Protein AF-A0AAD8GSZ6-F1 (afdb_monomer_lite)

pLDDT: mean 96.67, std 3.35, range [78.31, 98.75]

Foldseek 3Di:
DLVVLLVVLVVCVVVVCAPPRDDQEEEDDALCQVVCVVVDPVSVVVLVVSLVSVVVSPSVHEYEYENHQDHDPPYWYAYEDCDCPVDDHNDPPGDYHYDYNDPDD

Structure (mmCIF, N/CA/C/O backbone):
data_AF-A0AAD8GSZ6-F1
#
_entry.id   AF-A0AAD8GSZ6-F1
#
loop_
_atom_site.group_PDB
_atom_site.id
_atom_site.type_symbol
_atom_site.label_atom_id
_atom_site.label_alt_id
_atom_site.label_comp_id
_atom_site.label_asym_id
_atom_site.label_entity_id
_atom_site.label_seq_id
_atom_site.pdbx_PDB_ins_code
_atom_site.Cartn_x
_atom_site.Cartn_y
_atom_site.Cartn_z
_atom_site.occupancy
_atom_site.B_iso_or_equiv
_atom_site.auth_seq_id
_atom_site.auth_comp_id
_atom_site.auth_asym_id
_atom_site.auth_atom_id
_atom_site.pdbx_PDB_model_num
ATOM 1 N N . MET A 1 1 ? 3.204 15.604 1.370 1.00 96.12 1 MET A N 1
ATOM 2 C CA . MET A 1 1 ? 2.550 14.307 1.632 1.00 96.12 1 MET A CA 1
ATOM 3 C C . MET A 1 1 ? 1.988 14.227 3.055 1.00 96.12 1 MET A C 1
ATOM 5 O O . MET A 1 1 ? 0.792 14.431 3.195 1.00 96.12 1 MET A O 1
ATOM 9 N N . GLN A 1 2 ? 2.816 14.064 4.101 1.00 98.19 2 GLN A N 1
ATOM 10 C CA . GLN A 1 2 ? 2.372 13.811 5.490 1.00 98.19 2 GLN A CA 1
ATOM 11 C C . GLN A 1 2 ? 1.226 14.710 5.984 1.00 98.19 2 GLN A C 1
ATOM 13 O O . GLN A 1 2 ? 0.174 14.193 6.338 1.00 98.19 2 GLN A O 1
ATOM 18 N N . ARG A 1 3 ? 1.378 16.044 5.934 1.00 98.50 3 ARG A N 1
ATOM 19 C CA . ARG A 1 3 ? 0.341 16.989 6.409 1.00 98.50 3 ARG A CA 1
ATOM 20 C C . ARG A 1 3 ? -1.037 16.748 5.782 1.00 98.50 3 ARG A C 1
ATOM 22 O O . ARG A 1 3 ? -2.059 16.906 6.442 1.00 98.50 3 ARG A O 1
ATOM 29 N N . PHE A 1 4 ? -1.071 16.403 4.496 1.00 98.62 4 PHE A N 1
ATOM 30 C CA . PHE A 1 4 ? -2.324 16.144 3.792 1.00 98.62 4 PHE A CA 1
ATOM 31 C C . PHE A 1 4 ? -2.894 14.774 4.171 1.00 98.62 4 PHE A C 1
ATOM 33 O O . PHE A 1 4 ? -4.069 14.686 4.516 1.00 98.62 4 PHE A O 1
ATOM 40 N N . THR A 1 5 ? -2.059 13.732 4.192 1.00 98.62 5 THR A N 1
ATOM 41 C CA . THR A 1 5 ? -2.460 12.384 4.623 1.00 98.62 5 THR A CA 1
ATOM 42 C C . THR A 1 5 ? -3.026 12.401 6.045 1.00 98.62 5 THR A C 1
ATOM 44 O O . THR A 1 5 ? -4.109 11.871 6.283 1.00 98.62 5 THR A O 1
ATOM 47 N N . GLU A 1 6 ? -2.357 13.087 6.975 1.00 98.62 6 GLU A N 1
ATOM 48 C CA . GLU A 1 6 ? -2.827 13.300 8.348 1.00 98.62 6 GLU A CA 1
ATOM 49 C C . GLU A 1 6 ? -4.178 14.006 8.383 1.00 98.62 6 GLU A C 1
ATOM 51 O O . GLU A 1 6 ? -5.084 13.569 9.090 1.00 98.62 6 GLU A O 1
ATOM 56 N N . ARG A 1 7 ? -4.349 15.075 7.596 1.00 98.62 7 ARG A N 1
ATOM 57 C CA . ARG A 1 7 ? -5.622 15.797 7.513 1.00 98.62 7 ARG A CA 1
ATOM 58 C C . ARG A 1 7 ? -6.760 14.880 7.067 1.00 98.62 7 ARG A C 1
ATOM 60 O O . ARG A 1 7 ? -7.821 14.912 7.687 1.00 98.62 7 ARG A O 1
ATOM 67 N N . ILE A 1 8 ? -6.553 14.071 6.028 1.00 98.75 8 ILE A N 1
ATOM 68 C CA . ILE A 1 8 ? -7.573 13.137 5.533 1.00 98.75 8 ILE A CA 1
ATOM 69 C C . ILE A 1 8 ? -7.873 12.062 6.576 1.00 98.75 8 ILE A C 1
ATOM 71 O O . ILE A 1 8 ? -9.037 11.866 6.917 1.00 98.75 8 ILE A O 1
ATOM 75 N N . VAL A 1 9 ? -6.853 11.420 7.152 1.00 98.44 9 VAL A N 1
ATOM 76 C CA . VAL A 1 9 ? -7.059 10.396 8.187 1.00 98.44 9 VAL A CA 1
ATOM 77 C C . VAL A 1 9 ? -7.791 10.969 9.399 1.00 98.44 9 VAL A C 1
ATOM 79 O O . VAL A 1 9 ? -8.729 10.344 9.892 1.00 98.44 9 VAL A O 1
ATOM 82 N N 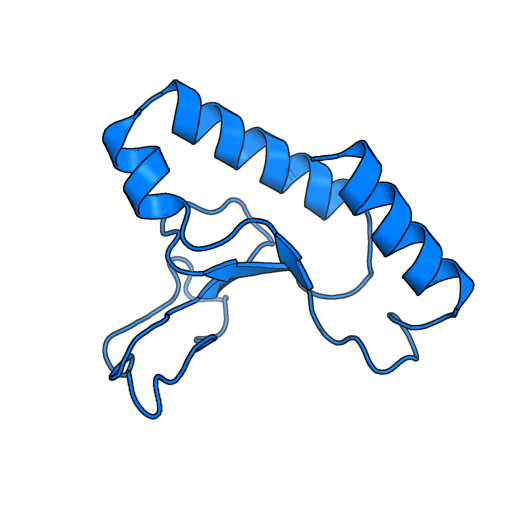. ASN A 1 10 ? -7.425 12.166 9.855 1.00 98.38 10 ASN A N 1
ATO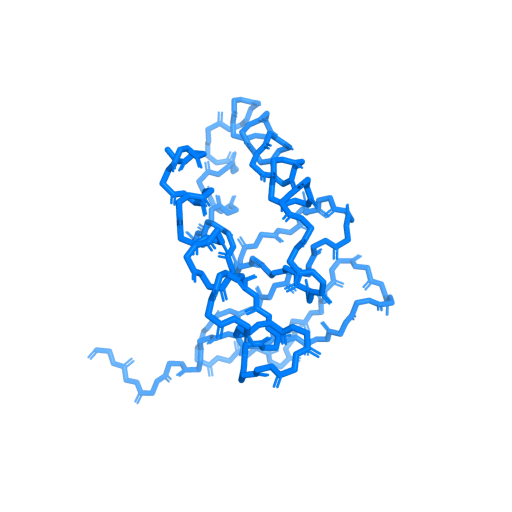M 83 C CA . ASN A 1 10 ? -8.100 12.826 10.969 1.00 98.38 10 ASN A CA 1
ATOM 84 C C . ASN A 1 10 ? -9.558 13.140 10.627 1.00 98.38 10 ASN A C 1
ATOM 86 O O . ASN A 1 10 ? -10.440 12.877 11.437 1.00 98.38 10 ASN A O 1
ATOM 90 N N . MET A 1 11 ? -9.836 13.620 9.415 1.00 98.56 11 MET A N 1
ATOM 91 C CA . MET A 1 11 ? -11.202 13.860 8.952 1.00 98.56 11 MET A CA 1
ATOM 92 C C . MET A 1 11 ? -12.039 12.572 8.927 1.00 98.56 11 MET A C 1
ATOM 94 O O . MET A 1 11 ? -13.173 12.575 9.403 1.00 98.56 11 MET A O 1
ATOM 98 N N . MET A 1 12 ? -11.481 11.460 8.438 1.00 98.44 12 MET A N 1
ATOM 99 C CA . MET A 1 12 ? -12.160 10.158 8.434 1.00 98.44 12 MET A CA 1
ATOM 100 C C . MET A 1 12 ? -12.411 9.640 9.859 1.00 98.44 12 MET A C 1
ATOM 102 O O . MET A 1 12 ? -13.492 9.131 10.154 1.00 98.44 12 MET A O 1
ATOM 106 N N . LYS A 1 13 ? -11.444 9.810 10.771 1.00 97.56 13 LYS A N 1
ATOM 107 C CA . LYS A 1 13 ? -11.587 9.446 12.189 1.00 97.56 13 LYS A CA 1
ATOM 108 C C . LYS A 1 13 ? -12.659 10.267 12.897 1.00 97.56 13 LYS A C 1
ATOM 110 O O . LYS A 1 13 ? -13.493 9.682 13.579 1.00 97.56 13 LYS A O 1
ATOM 115 N N . SER A 1 14 ? -12.679 11.586 12.703 1.00 97.94 14 SER A N 1
ATOM 116 C CA . SER A 1 14 ? -13.682 12.476 13.307 1.00 97.94 14 SER A CA 1
ATOM 117 C C . SER A 1 14 ? -15.110 12.149 12.867 1.00 97.94 14 SER A C 1
ATOM 119 O O . SER A 1 14 ? -16.050 12.422 13.602 1.00 97.94 14 SER A O 1
ATOM 121 N N . ASN A 1 15 ? -15.272 11.521 11.698 1.00 97.38 15 ASN A N 1
ATOM 122 C CA . ASN A 1 15 ? -16.558 11.045 11.184 1.00 97.38 15 ASN A CA 1
ATOM 123 C C . ASN A 1 15 ? -16.784 9.538 11.421 1.00 97.38 15 ASN A C 1
ATOM 125 O O . ASN A 1 15 ? -17.689 8.951 10.838 1.00 97.38 15 ASN A O 1
ATOM 129 N N . SER A 1 16 ? -15.977 8.894 12.275 1.00 97.00 16 SER A N 1
ATOM 130 C CA . SER A 1 16 ? -16.091 7.470 12.636 1.00 97.00 16 SER A CA 1
ATOM 131 C C . SER A 1 16 ? -16.058 6.495 11.447 1.00 97.00 16 SER A C 1
ATOM 133 O O . SER A 1 16 ? -16.674 5.433 11.492 1.00 97.00 16 SER A O 1
ATOM 135 N N . LEU A 1 17 ? -15.314 6.819 10.383 1.00 98.31 17 LEU A N 1
ATOM 136 C CA . LEU A 1 17 ? -15.366 6.067 9.123 1.00 98.31 17 LEU A CA 1
ATOM 137 C C . LEU A 1 17 ? -14.470 4.811 9.065 1.00 98.31 17 LEU A C 1
ATOM 139 O O . LEU A 1 17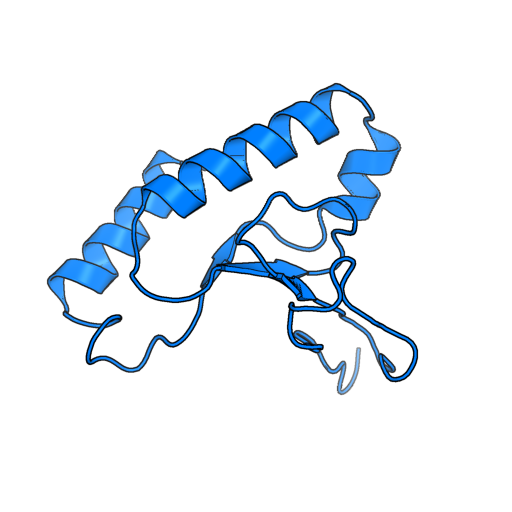 ? -14.628 4.027 8.136 1.00 98.31 17 LEU A O 1
ATOM 143 N N . PHE A 1 18 ? -13.580 4.585 10.043 1.00 96.19 18 PHE A N 1
ATOM 144 C CA . PHE A 1 18 ? -12.704 3.396 10.110 1.00 96.19 18 PHE A CA 1
ATOM 145 C C . PHE A 1 18 ? -13.286 2.259 10.976 1.00 96.19 18 PHE A C 1
ATOM 147 O O . PHE A 1 18 ? -13.970 1.384 10.471 1.00 96.19 18 PHE A O 1
ATOM 154 N N . GLN A 1 19 ? -13.057 2.271 12.298 1.00 78.31 19 GLN A N 1
ATOM 155 C CA . GLN A 1 19 ? -13.288 1.126 13.209 1.00 78.31 19 GLN A CA 1
ATOM 156 C C . GLN A 1 19 ? -14.740 0.623 13.318 1.00 78.31 19 GLN A C 1
ATOM 158 O O . GLN A 1 19 ? -14.978 -0.455 13.858 1.00 78.31 19 GLN A O 1
ATOM 163 N N . ARG A 1 20 ? -15.714 1.403 12.845 1.00 87.88 20 ARG A N 1
ATOM 164 C CA . ARG A 1 20 ? -17.137 1.031 12.740 1.00 87.88 20 ARG A CA 1
ATOM 165 C C . ARG A 1 20 ? -17.789 1.593 11.477 1.00 87.88 20 ARG A C 1
ATOM 167 O O . ARG A 1 20 ? -19.010 1.585 11.355 1.00 87.88 20 ARG A O 1
ATOM 174 N N . GLY A 1 21 ? -16.967 2.135 10.588 1.00 95.88 21 GLY A N 1
ATOM 175 C CA . GLY A 1 21 ? -17.415 2.760 9.362 1.00 95.88 21 GLY A CA 1
ATOM 176 C C . GLY A 1 21 ? -17.092 1.892 8.152 1.00 95.88 21 GLY A C 1
ATOM 177 O O . GLY A 1 21 ? -16.672 0.745 8.295 1.00 95.88 21 GLY A O 1
ATOM 178 N N . PRO A 1 22 ? -17.304 2.429 6.946 1.00 98.19 22 PRO A N 1
ATOM 179 C CA . PRO A 1 22 ? -17.159 1.661 5.717 1.00 98.19 22 PRO A CA 1
ATOM 180 C C . PRO A 1 22 ? -15.701 1.468 5.268 1.00 98.19 22 PRO A C 1
ATOM 182 O O . PRO A 1 22 ? -15.451 0.670 4.368 1.00 98.19 22 PRO A O 1
ATOM 185 N N . ILE A 1 23 ? -14.730 2.199 5.828 1.00 98.44 23 ILE A N 1
ATOM 186 C CA . ILE A 1 23 ? -13.341 2.148 5.357 1.00 98.44 23 ILE A CA 1
ATOM 187 C C . ILE A 1 23 ? -12.637 0.940 5.969 1.00 98.44 23 ILE A C 1
ATOM 189 O O . ILE A 1 23 ? -12.289 0.950 7.147 1.00 98.44 23 ILE A O 1
ATOM 193 N N . ILE A 1 24 ? -12.376 -0.073 5.142 1.00 97.94 24 ILE A N 1
ATOM 194 C CA . ILE A 1 24 ? -11.748 -1.338 5.556 1.00 97.94 24 ILE A CA 1
ATOM 195 C C . ILE A 1 24 ? -10.238 -1.408 5.299 1.00 97.94 24 ILE A C 1
ATOM 197 O O . ILE A 1 24 ? -9.582 -2.319 5.791 1.00 97.94 24 ILE A O 1
ATOM 201 N N . MET A 1 25 ? -9.684 -0.481 4.516 1.00 97.94 25 MET A N 1
ATOM 202 C CA . MET A 1 25 ? -8.252 -0.367 4.222 1.00 97.94 25 MET A CA 1
ATOM 203 C C . MET A 1 25 ? -7.940 1.009 3.629 1.00 97.94 25 MET A C 1
ATOM 205 O O . MET A 1 25 ? -8.845 1.773 3.288 1.00 97.94 25 MET A O 1
ATOM 209 N N . SER A 1 26 ? -6.664 1.357 3.512 1.00 97.94 26 SER A N 1
ATOM 210 C CA . SER A 1 26 ? -6.227 2.598 2.862 1.00 97.94 26 SER A CA 1
ATOM 211 C C . SER A 1 26 ? -4.924 2.380 2.107 1.00 97.94 26 SER A C 1
ATOM 213 O O . SER A 1 26 ? -4.085 1.601 2.550 1.00 97.94 26 SER A O 1
ATOM 215 N N . GLN A 1 27 ? -4.746 3.069 0.981 1.00 98.50 27 GLN A N 1
ATOM 216 C CA . GLN A 1 27 ? -3.502 3.020 0.217 1.00 98.50 27 GLN A CA 1
ATOM 217 C C . GLN A 1 27 ? -2.637 4.244 0.513 1.00 98.50 27 GLN A C 1
ATOM 219 O O . GLN A 1 27 ? -3.150 5.362 0.605 1.00 98.50 27 GLN A O 1
ATOM 224 N N . ILE A 1 28 ? -1.331 4.029 0.659 1.00 98.19 28 ILE A N 1
ATOM 225 C CA . ILE A 1 28 ? -0.324 5.091 0.638 1.00 98.19 28 ILE A CA 1
ATOM 226 C C . ILE A 1 28 ? 0.541 4.922 -0.608 1.00 98.19 28 ILE A C 1
ATOM 228 O O . ILE A 1 28 ? 0.887 3.796 -0.950 1.00 98.19 28 ILE A O 1
ATOM 232 N N . GLU A 1 29 ? 0.898 6.036 -1.255 1.00 97.69 29 GLU A N 1
ATOM 233 C CA . GLU A 1 29 ? 1.568 6.036 -2.565 1.00 97.69 29 GLU A CA 1
ATOM 234 C C . GLU A 1 29 ? 0.779 5.301 -3.667 1.00 97.69 29 GLU A C 1
ATOM 236 O O . GLU A 1 29 ? -0.308 4.756 -3.442 1.00 97.69 29 GLU A O 1
ATOM 241 N N . ASN A 1 30 ? 1.290 5.355 -4.896 1.00 98.38 30 ASN A N 1
ATOM 242 C CA . ASN A 1 30 ? 0.708 4.634 -6.022 1.00 98.38 30 ASN A CA 1
ATOM 243 C C . ASN A 1 30 ? 1.780 4.201 -7.024 1.00 98.38 30 ASN A C 1
ATOM 245 O O . ASN A 1 30 ? 2.422 5.048 -7.637 1.00 98.38 30 ASN A O 1
ATOM 249 N N . GLU A 1 31 ? 1.941 2.889 -7.203 1.00 97.88 31 GLU A N 1
ATOM 250 C CA . GLU A 1 31 ? 2.897 2.281 -8.137 1.00 97.88 31 GLU A CA 1
ATOM 251 C C . GLU A 1 31 ? 4.325 2.833 -8.017 1.00 97.88 31 GLU A C 1
ATOM 253 O O . GLU A 1 31 ? 5.005 3.084 -9.011 1.00 97.88 31 GLU A O 1
ATOM 258 N N . TYR A 1 32 ? 4.791 3.039 -6.784 1.00 97.81 32 TYR A N 1
ATOM 259 C CA . TYR A 1 32 ? 6.077 3.687 -6.541 1.00 97.81 32 TYR A CA 1
ATOM 260 C C . TYR A 1 32 ? 7.284 2.754 -6.729 1.00 97.81 32 TYR A C 1
ATOM 262 O O . TYR A 1 32 ? 8.387 3.236 -6.969 1.00 97.81 32 TYR A O 1
ATOM 270 N N . GLY A 1 33 ? 7.108 1.429 -6.698 1.00 97.38 33 GLY A N 1
ATOM 271 C CA . GLY A 1 33 ? 8.215 0.467 -6.771 1.00 97.38 33 GLY A CA 1
ATOM 272 C C . GLY A 1 33 ? 9.122 0.625 -8.001 1.00 97.38 33 GLY A C 1
ATOM 273 O O . GLY A 1 33 ? 10.343 0.646 -7.836 1.00 97.38 33 GLY A O 1
ATOM 274 N N . PRO A 1 34 ? 8.580 0.797 -9.223 1.00 97.50 34 PRO A N 1
ATOM 275 C CA . PRO A 1 34 ? 9.384 1.105 -10.405 1.00 97.50 34 PRO A CA 1
ATOM 276 C C . PRO A 1 34 ? 10.192 2.404 -10.275 1.00 97.50 34 PRO A C 1
ATOM 278 O O . PRO A 1 34 ? 11.352 2.448 -10.681 1.00 97.50 34 PRO A O 1
ATOM 281 N N . ILE A 1 35 ? 9.610 3.438 -9.660 1.00 98.00 35 ILE A N 1
ATOM 282 C CA . ILE A 1 35 ? 10.283 4.723 -9.434 1.00 98.00 35 ILE A CA 1
ATOM 283 C C . ILE A 1 35 ? 11.387 4.571 -8.389 1.00 98.00 35 ILE A C 1
ATOM 285 O O . ILE A 1 35 ? 12.500 5.050 -8.589 1.00 98.00 35 ILE A O 1
ATOM 289 N N . GLU A 1 36 ? 11.110 3.868 -7.289 1.00 97.75 36 GLU A N 1
ATOM 290 C CA . GLU A 1 36 ? 12.101 3.536 -6.267 1.00 97.75 36 GLU A CA 1
ATOM 291 C C . GLU A 1 36 ? 13.306 2.811 -6.866 1.00 97.75 36 GLU A C 1
ATOM 293 O O . GLU A 1 36 ? 14.445 3.127 -6.514 1.00 97.75 36 GLU A O 1
ATOM 298 N N . TRP A 1 37 ? 13.063 1.851 -7.760 1.00 97.12 37 TRP A N 1
ATOM 299 C CA . TRP A 1 37 ? 14.120 1.120 -8.446 1.00 97.12 37 TRP A CA 1
ATOM 300 C C . TRP A 1 37 ? 15.014 2.052 -9.268 1.00 97.12 37 TRP A C 1
ATOM 302 O O . TRP A 1 37 ? 16.237 1.976 -9.155 1.00 97.12 37 TRP A O 1
ATOM 312 N N . GLU A 1 38 ? 14.411 2.949 -10.049 1.00 97.88 38 GLU A N 1
ATOM 313 C CA . GLU A 1 38 ? 15.133 3.880 -10.919 1.00 97.88 38 GLU A CA 1
ATOM 314 C C . GLU A 1 38 ? 15.990 4.873 -10.125 1.00 97.88 38 GLU A C 1
ATOM 316 O O . GLU A 1 38 ? 17.159 5.088 -10.449 1.00 97.88 38 GLU A O 1
ATOM 321 N N . ILE A 1 39 ? 15.441 5.453 -9.055 1.00 97.19 39 ILE A N 1
ATOM 322 C CA . ILE A 1 39 ? 16.147 6.484 -8.283 1.00 97.19 39 ILE A CA 1
ATOM 323 C C . ILE A 1 39 ? 17.039 5.905 -7.176 1.00 97.19 39 ILE A C 1
ATOM 325 O O . ILE A 1 39 ? 17.873 6.618 -6.619 1.00 97.19 39 ILE A O 1
ATOM 329 N N . GLY A 1 40 ? 16.886 4.624 -6.832 1.00 96.81 40 GLY A N 1
ATOM 330 C CA . GLY A 1 40 ? 17.757 3.890 -5.920 1.00 96.81 40 GLY A CA 1
ATOM 331 C C . GLY A 1 40 ? 17.627 4.298 -4.447 1.00 96.81 40 GLY A C 1
ATOM 332 O O . GLY A 1 40 ? 16.553 4.262 -3.847 1.00 96.81 40 GLY A O 1
ATOM 333 N N . ALA A 1 41 ? 18.754 4.624 -3.804 1.00 97.44 41 ALA A N 1
ATOM 334 C CA . ALA A 1 41 ? 18.823 4.815 -2.349 1.00 97.44 41 ALA A CA 1
ATOM 335 C C . ALA A 1 41 ? 17.896 5.925 -1.784 1.00 97.44 41 ALA A C 1
ATOM 337 O O . ALA A 1 41 ? 17.291 5.702 -0.726 1.00 97.44 41 ALA A O 1
ATOM 338 N N . PRO A 1 42 ? 17.720 7.085 -2.450 1.00 97.69 42 PRO A N 1
ATOM 339 C CA . PRO A 1 42 ? 16.707 8.069 -2.070 1.00 97.69 42 PRO A CA 1
ATOM 340 C C . PRO A 1 42 ? 15.279 7.511 -2.093 1.00 97.69 42 PRO A C 1
ATOM 342 O O . PRO A 1 42 ? 14.525 7.760 -1.154 1.00 97.69 42 PRO A O 1
ATOM 345 N N . GLY A 1 43 ? 14.933 6.701 -3.100 1.00 96.81 43 GLY A N 1
ATOM 346 C CA . GLY A 1 43 ? 13.623 6.052 -3.209 1.00 96.81 43 GLY A CA 1
ATOM 347 C C . GLY A 1 43 ? 13.373 5.088 -2.060 1.00 96.81 43 GLY A C 1
ATOM 348 O O . GLY A 1 43 ? 12.382 5.220 -1.351 1.00 96.81 43 GLY A O 1
ATOM 349 N N . LYS A 1 44 ? 14.347 4.222 -1.759 1.00 96.44 44 LYS A N 1
ATOM 350 C CA . LYS A 1 44 ? 14.304 3.325 -0.588 1.00 96.44 44 LYS A CA 1
ATOM 351 C C . LYS A 1 44 ? 14.095 4.077 0.726 1.00 96.44 44 LYS A C 1
ATOM 353 O O . LYS A 1 44 ? 13.376 3.622 1.617 1.00 96.44 44 LYS A O 1
ATOM 358 N N . SER A 1 45 ? 14.752 5.227 0.872 1.00 96.75 45 SER A N 1
ATOM 359 C CA . SER A 1 45 ? 14.632 6.069 2.068 1.00 96.75 45 SER A CA 1
ATOM 360 C C . SER A 1 45 ? 13.241 6.695 2.173 1.00 96.75 45 SER A C 1
ATOM 362 O O . SER A 1 45 ? 12.657 6.714 3.258 1.00 96.75 45 SER A O 1
ATOM 364 N N . TYR A 1 46 ? 12.684 7.140 1.047 1.00 97.25 46 TYR A N 1
ATOM 365 C CA . TYR A 1 46 ? 11.319 7.644 0.965 1.00 97.25 46 TYR A CA 1
ATOM 366 C C . TYR A 1 46 ? 10.279 6.554 1.264 1.00 97.25 46 TYR A C 1
ATOM 368 O O . TYR A 1 46 ? 9.403 6.785 2.098 1.00 97.25 46 TYR A O 1
ATOM 376 N N . THR A 1 47 ? 10.440 5.344 0.717 1.00 97.31 47 THR A N 1
ATOM 377 C CA . THR A 1 47 ? 9.581 4.180 0.994 1.00 97.31 47 THR A CA 1
ATOM 378 C C . THR A 1 47 ? 9.508 3.846 2.471 1.00 97.31 47 THR A C 1
ATOM 380 O O . THR A 1 47 ? 8.421 3.718 3.040 1.00 97.31 47 THR A O 1
ATOM 383 N N . LYS A 1 48 ? 10.658 3.803 3.145 1.00 96.50 48 LYS A N 1
ATOM 384 C CA . LYS A 1 48 ? 10.709 3.602 4.599 1.00 96.50 48 LYS A CA 1
ATOM 385 C C . LYS A 1 48 ? 10.034 4.741 5.360 1.00 96.50 48 LYS A C 1
ATOM 387 O O . LYS A 1 48 ? 9.306 4.486 6.321 1.00 96.50 48 LYS A O 1
ATOM 392 N N . TRP A 1 49 ? 10.257 5.984 4.935 1.00 97.50 49 TRP A N 1
ATOM 393 C CA . TRP A 1 49 ? 9.677 7.157 5.581 1.00 97.50 49 TRP A CA 1
ATOM 394 C C . TRP A 1 49 ? 8.148 7.177 5.482 1.00 97.50 49 TRP A C 1
ATOM 396 O O . TRP A 1 49 ? 7.486 7.251 6.522 1.00 97.50 49 TRP A O 1
ATOM 406 N N . PHE A 1 50 ? 7.566 7.062 4.280 1.00 97.00 50 PHE A N 1
ATOM 407 C CA . PHE A 1 50 ? 6.109 7.121 4.147 1.00 97.00 50 PHE A CA 1
ATOM 408 C C . PHE A 1 50 ? 5.443 5.901 4.785 1.00 97.00 50 PHE A C 1
ATOM 410 O O . PHE A 1 50 ? 4.363 6.042 5.358 1.00 97.00 50 PHE A O 1
ATOM 417 N N . SER A 1 51 ? 6.091 4.730 4.756 1.00 96.81 51 SER A N 1
ATOM 418 C CA . SER A 1 51 ? 5.573 3.519 5.401 1.00 96.81 51 SER A CA 1
ATOM 419 C C . SER A 1 51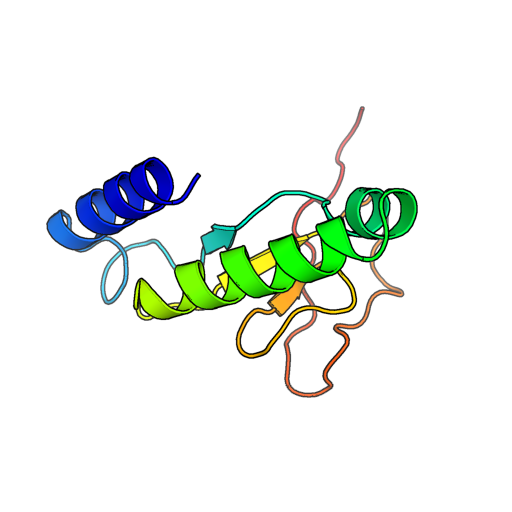 ? 5.465 3.711 6.914 1.00 96.81 51 SER A C 1
ATOM 421 O O . SER A 1 51 ? 4.405 3.495 7.499 1.00 96.81 51 SER A O 1
ATOM 423 N N . SER A 1 52 ? 6.532 4.211 7.546 1.00 96.81 52 SER A N 1
ATOM 424 C CA . SER A 1 52 ? 6.549 4.509 8.983 1.00 96.81 52 SER A CA 1
ATOM 425 C C . SER A 1 52 ? 5.518 5.575 9.367 1.00 96.81 52 SER A C 1
ATOM 427 O O . SER A 1 52 ? 4.731 5.379 10.297 1.00 96.81 52 SER A O 1
ATOM 429 N N . MET A 1 53 ? 5.465 6.676 8.609 1.00 97.50 53 MET A N 1
ATOM 430 C CA . MET A 1 53 ? 4.500 7.761 8.814 1.00 97.50 53 MET A CA 1
ATOM 431 C C . MET A 1 53 ? 3.063 7.233 8.801 1.00 97.50 53 MET A C 1
ATOM 433 O O . MET A 1 53 ? 2.291 7.503 9.718 1.00 97.50 53 MET A O 1
ATOM 437 N N . THR A 1 54 ? 2.738 6.407 7.812 1.00 96.69 54 THR A N 1
ATOM 438 C CA . THR A 1 54 ? 1.395 5.873 7.578 1.00 96.69 54 THR A CA 1
ATOM 439 C C . THR A 1 54 ? 0.937 4.928 8.690 1.00 96.69 54 THR A C 1
ATOM 441 O O . THR A 1 54 ? -0.181 5.049 9.199 1.00 96.69 54 THR A O 1
ATOM 444 N N . VAL A 1 55 ? 1.817 4.035 9.149 1.00 95.69 55 VAL A N 1
ATOM 445 C CA . VAL A 1 55 ? 1.536 3.135 10.281 1.00 95.69 55 VAL A CA 1
ATOM 446 C C . VAL A 1 55 ? 1.303 3.929 11.571 1.00 95.69 55 VAL A C 1
ATOM 448 O O . VAL A 1 55 ? 0.394 3.613 12.346 1.00 95.69 55 VAL A O 1
ATOM 451 N N . CYS A 1 56 ? 2.050 5.019 11.778 1.00 97.31 56 CYS A N 1
ATOM 452 C CA . CYS A 1 56 ? 1.878 5.906 12.931 1.00 97.31 56 CYS A CA 1
ATOM 453 C C . CYS A 1 56 ? 0.526 6.635 12.950 1.00 97.31 56 CYS A C 1
ATOM 455 O O . CYS A 1 56 ? 0.087 7.061 14.022 1.00 97.31 56 CYS A O 1
ATOM 457 N N . LEU A 1 57 ? -0.181 6.727 11.817 1.00 97.81 57 LEU A N 1
ATOM 458 C CA . LEU A 1 57 ? -1.514 7.330 11.763 1.00 97.81 57 LEU A CA 1
ATOM 459 C C . LEU A 1 57 ? -2.582 6.480 12.450 1.00 97.81 57 LEU A C 1
ATOM 461 O O . LEU A 1 57 ? -3.656 7.009 12.723 1.00 97.81 57 LEU A O 1
ATOM 465 N N . LYS A 1 58 ? -2.323 5.203 12.772 1.00 96.94 58 LYS A N 1
ATOM 466 C CA . LYS A 1 58 ? -3.209 4.343 13.584 1.00 96.94 58 LYS A CA 1
ATOM 467 C C . LYS A 1 58 ? -4.675 4.417 13.134 1.00 96.94 58 LYS A C 1
ATOM 469 O O . LYS A 1 58 ? -5.551 4.819 13.900 1.00 96.94 58 LYS A O 1
ATOM 474 N N . THR A 1 59 ? -4.937 4.106 11.867 1.00 96.88 59 THR A N 1
ATOM 475 C CA . THR A 1 59 ? -6.300 4.055 11.299 1.00 96.88 59 THR A CA 1
ATOM 476 C C . THR A 1 59 ? -7.129 2.918 11.895 1.00 96.88 59 THR A C 1
ATOM 478 O O . THR A 1 59 ? -8.351 3.005 11.929 1.00 96.88 59 THR A O 1
ATOM 481 N N . GLY A 1 60 ? -6.469 1.876 12.411 1.00 96.19 60 GLY A N 1
ATOM 482 C CA . GLY A 1 60 ? -7.121 0.673 12.932 1.00 96.19 60 GLY A CA 1
ATOM 483 C C . GLY A 1 60 ? -7.509 -0.331 11.845 1.00 96.19 60 GLY A C 1
ATOM 484 O O . GLY A 1 60 ? -8.081 -1.363 12.170 1.00 96.19 60 GLY A O 1
ATOM 485 N N . VAL A 1 61 ? -7.177 -0.043 10.584 1.00 97.00 61 VAL A N 1
ATOM 486 C CA . VAL A 1 61 ? -7.386 -0.920 9.426 1.00 97.00 61 VAL A CA 1
ATOM 487 C C . VAL A 1 61 ? -6.077 -1.088 8.646 1.00 97.00 61 VAL A C 1
ATOM 489 O O . VAL A 1 61 ? -5.182 -0.250 8.802 1.00 97.00 61 VAL A O 1
ATOM 492 N N . PRO A 1 62 ? -5.930 -2.145 7.825 1.00 97.50 62 PRO A N 1
ATOM 493 C CA . PRO A 1 62 ? -4.720 -2.370 7.047 1.00 97.50 62 PRO A CA 1
ATOM 494 C C . PRO A 1 62 ? -4.389 -1.222 6.092 1.00 97.50 62 PRO A C 1
ATOM 496 O O . PRO A 1 62 ? -5.272 -0.579 5.517 1.00 97.50 62 PRO A O 1
ATOM 499 N N . TRP A 1 63 ? -3.092 -1.024 5.887 1.00 98.31 63 TRP A N 1
ATOM 500 C CA . TRP A 1 63 ? -2.570 -0.193 4.813 1.00 98.31 63 TRP A CA 1
ATOM 501 C C . TRP A 1 63 ? -2.069 -1.075 3.677 1.00 98.31 63 TRP A C 1
ATOM 503 O O . TRP A 1 63 ? -1.492 -2.135 3.924 1.00 98.31 63 TRP A O 1
ATOM 513 N N . ILE A 1 64 ? -2.285 -0.622 2.448 1.00 98.25 64 ILE A N 1
ATOM 514 C CA . ILE A 1 64 ? -1.856 -1.290 1.221 1.00 98.25 64 ILE A CA 1
ATOM 515 C C . ILE A 1 64 ? -0.964 -0.361 0.388 1.00 98.25 64 ILE A C 1
ATOM 517 O O . ILE A 1 64 ? -0.962 0.856 0.597 1.00 98.25 64 ILE A O 1
ATOM 521 N N . ILE A 1 65 ? -0.232 -0.930 -0.564 1.00 97.88 65 ILE A N 1
ATOM 522 C CA . ILE A 1 65 ? 0.482 -0.197 -1.612 1.00 97.88 65 ILE A CA 1
ATOM 523 C C . ILE A 1 65 ? 0.620 -1.077 -2.859 1.00 97.88 65 ILE A C 1
ATOM 525 O O . ILE A 1 65 ? 1.032 -2.235 -2.782 1.00 97.88 65 ILE A O 1
ATOM 529 N N . CYS A 1 66 ? 0.260 -0.528 -4.015 1.00 97.88 66 CYS A N 1
ATOM 530 C CA . CYS A 1 66 ? 0.303 -1.244 -5.283 1.00 97.88 66 CYS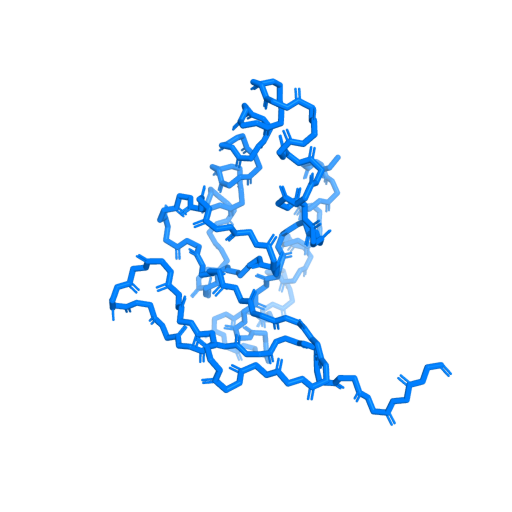 A CA 1
ATOM 531 C C . CYS A 1 66 ? 1.688 -1.174 -5.941 1.00 97.88 66 CYS A C 1
ATOM 533 O O . CYS A 1 66 ? 2.390 -0.166 -5.838 1.00 97.88 66 CYS A O 1
ATOM 535 N N . LYS A 1 67 ? 2.077 -2.265 -6.619 1.00 97.06 67 LYS A N 1
ATOM 536 C CA . LYS A 1 67 ? 3.361 -2.427 -7.333 1.00 97.06 67 LYS A CA 1
ATOM 537 C C . LYS A 1 67 ? 4.576 -1.983 -6.511 1.00 97.06 67 LYS A C 1
ATOM 539 O O . LYS A 1 67 ? 5.418 -1.214 -6.971 1.00 97.06 67 LYS A O 1
ATOM 544 N N . GLN A 1 68 ? 4.675 -2.490 -5.289 1.00 95.75 68 GLN A N 1
ATOM 545 C CA . GLN A 1 68 ? 5.785 -2.202 -4.393 1.00 95.75 68 GLN A CA 1
ATOM 546 C C . GLN A 1 68 ? 6.242 -3.500 -3.725 1.00 95.75 68 GLN A C 1
ATOM 548 O O . GLN A 1 68 ? 5.533 -4.042 -2.891 1.00 95.75 68 GLN A O 1
ATOM 553 N N . GLU A 1 69 ? 7.413 -4.023 -4.090 1.00 83.25 69 GLU A N 1
ATOM 554 C CA . GLU A 1 69 ? 7.835 -5.354 -3.623 1.00 83.25 69 GLU A CA 1
ATOM 555 C C . GLU A 1 69 ? 8.459 -5.379 -2.220 1.00 83.25 69 GLU A C 1
ATOM 557 O O . GLU A 1 69 ? 8.341 -6.381 -1.516 1.00 83.25 69 GLU A O 1
ATOM 562 N N . ASP A 1 70 ? 9.163 -4.319 -1.813 1.00 79.75 70 ASP A N 1
ATOM 563 C CA . ASP A 1 70 ? 9.935 -4.279 -0.557 1.00 79.75 70 ASP A CA 1
ATOM 564 C C . ASP A 1 70 ? 9.295 -3.341 0.473 1.00 79.75 70 ASP A C 1
ATOM 566 O O . ASP A 1 70 ? 9.870 -2.351 0.929 1.00 79.75 70 ASP A O 1
ATOM 570 N N . VAL A 1 71 ? 8.036 -3.629 0.795 1.00 87.62 71 VAL A N 1
ATOM 571 C CA . VAL A 1 71 ? 7.251 -2.819 1.726 1.00 87.62 71 VAL A CA 1
ATOM 572 C C . VAL A 1 71 ? 7.467 -3.291 3.166 1.00 87.62 71 VAL A C 1
ATOM 574 O O . VAL A 1 71 ? 7.247 -4.474 3.461 1.00 87.62 71 VAL A O 1
ATOM 577 N N . PRO A 1 72 ? 7.809 -2.384 4.100 1.00 92.50 72 PRO A N 1
ATOM 578 C CA . PRO A 1 72 ? 7.872 -2.703 5.521 1.00 92.50 72 PRO A CA 1
ATOM 579 C C . PRO A 1 72 ? 6.537 -3.221 6.075 1.00 92.50 72 PRO A C 1
ATOM 581 O O . PRO A 1 72 ? 5.458 -2.731 5.737 1.00 92.50 72 PRO A O 1
ATOM 584 N N . ASP A 1 73 ? 6.602 -4.182 6.996 1.00 94.50 73 ASP A N 1
ATOM 585 C CA . ASP A 1 73 ? 5.422 -4.577 7.766 1.00 94.50 73 ASP A CA 1
ATOM 586 C C . ASP A 1 73 ? 4.861 -3.396 8.575 1.00 94.50 73 ASP A C 1
ATOM 588 O O . ASP A 1 73 ? 5.627 -2.547 9.042 1.00 94.50 73 ASP A O 1
ATOM 592 N N . PRO A 1 74 ? 3.533 -3.338 8.791 1.00 96.25 74 PRO A N 1
ATOM 593 C CA . PRO A 1 74 ? 2.501 -4.316 8.425 1.00 96.25 74 PRO A CA 1
ATOM 594 C C . PRO A 1 74 ? 1.783 -4.023 7.090 1.00 96.25 74 PRO A C 1
ATOM 596 O O . PRO A 1 74 ? 0.693 -4.546 6.867 1.00 96.25 74 PRO A O 1
ATOM 599 N N . ILE A 1 75 ? 2.330 -3.165 6.221 1.00 97.69 75 ILE A N 1
ATOM 600 C CA . ILE A 1 75 ? 1.655 -2.746 4.981 1.00 97.69 75 ILE A CA 1
ATOM 601 C C . ILE A 1 75 ? 1.654 -3.903 3.968 1.00 97.69 75 ILE A C 1
ATOM 603 O O . ILE A 1 75 ? 2.641 -4.632 3.849 1.00 97.69 75 ILE A O 1
ATOM 607 N N . ILE A 1 76 ? 0.547 -4.084 3.248 1.00 97.69 76 ILE A N 1
ATOM 608 C CA . ILE A 1 76 ? 0.362 -5.163 2.272 1.00 97.69 76 ILE A CA 1
ATOM 609 C C . ILE A 1 76 ? 0.687 -4.667 0.861 1.00 97.69 76 ILE A C 1
ATOM 611 O O . ILE A 1 76 ? 0.110 -3.687 0.395 1.00 97.69 76 ILE A O 1
ATOM 615 N N . ASP A 1 77 ? 1.590 -5.358 0.176 1.00 97.62 77 ASP A N 1
ATOM 616 C CA . ASP A 1 77 ? 1.869 -5.145 -1.238 1.00 97.62 77 ASP A CA 1
ATOM 617 C C . ASP A 1 77 ? 0.789 -5.781 -2.125 1.00 97.62 77 ASP A C 1
ATOM 619 O O . ASP A 1 77 ? 0.316 -6.889 -1.857 1.00 97.62 77 ASP A O 1
ATOM 623 N N . THR A 1 78 ? 0.373 -5.069 -3.174 1.00 98.25 78 THR A N 1
ATOM 624 C CA . THR A 1 78 ? -0.728 -5.474 -4.063 1.00 98.25 78 THR A CA 1
ATOM 625 C C . THR A 1 78 ? -0.345 -5.391 -5.542 1.00 98.25 78 THR A C 1
ATOM 627 O O . THR A 1 78 ? 0.636 -4.746 -5.925 1.00 98.25 78 THR A O 1
ATOM 630 N N . CYS A 1 79 ? -1.137 -6.048 -6.391 1.00 98.38 79 CYS A N 1
ATOM 631 C CA . CYS A 1 79 ? -0.930 -6.098 -7.839 1.00 98.38 79 CYS A CA 1
ATOM 632 C C . CYS A 1 79 ? -1.923 -5.224 -8.610 1.00 98.38 79 CYS A C 1
ATOM 634 O O . CYS A 1 79 ? -3.075 -5.090 -8.201 1.00 98.38 79 CYS A O 1
ATOM 636 N N . ASN A 1 80 ? -1.477 -4.702 -9.753 1.00 98.56 80 ASN A N 1
ATOM 637 C CA . ASN A 1 80 ? -2.269 -3.980 -10.749 1.00 98.56 80 ASN A CA 1
ATOM 638 C C . ASN A 1 80 ? -1.990 -4.576 -12.130 1.00 98.56 80 ASN A C 1
ATOM 640 O O . ASN A 1 80 ? -0.841 -4.924 -12.418 1.00 98.56 80 ASN A O 1
ATOM 644 N N . GLY A 1 81 ? -3.000 -4.647 -12.995 1.00 98.31 81 GLY A N 1
ATOM 645 C CA . GLY A 1 81 ? -2.829 -5.154 -14.354 1.00 98.31 81 GLY A CA 1
ATOM 646 C C . GLY A 1 81 ? -4.121 -5.655 -14.991 1.00 98.31 81 GLY A C 1
ATOM 647 O O . GLY A 1 81 ? -5.189 -5.611 -14.386 1.00 98.31 81 GLY A O 1
ATOM 648 N N . PHE A 1 82 ? -4.005 -6.198 -16.205 1.00 98.44 82 PHE A N 1
ATOM 649 C CA . PHE A 1 82 ? -5.045 -7.045 -16.811 1.00 98.44 82 PHE A CA 1
ATOM 650 C C . PHE A 1 82 ? -5.112 -8.433 -16.156 1.00 98.44 82 PHE A C 1
ATOM 652 O O . PHE A 1 82 ? -6.172 -9.047 -16.111 1.00 98.44 82 PHE A O 1
ATOM 659 N N . TYR A 1 83 ? -3.974 -8.910 -15.646 1.00 98.31 83 TYR A N 1
ATOM 660 C CA . TYR A 1 83 ? -3.768 -10.252 -15.113 1.00 98.31 83 TYR A CA 1
ATOM 661 C C . TYR A 1 83 ? -2.840 -10.173 -13.892 1.00 98.31 83 TYR A C 1
ATOM 663 O O . TYR A 1 83 ? -1.786 -9.539 -13.954 1.00 98.31 83 TYR A O 1
ATOM 671 N N . CYS A 1 84 ? -3.241 -10.792 -12.779 1.00 98.25 84 CYS A N 1
ATOM 672 C CA . CYS A 1 84 ? -2.491 -10.840 -11.513 1.00 98.25 84 CYS A CA 1
ATOM 673 C C . CYS A 1 84 ? -2.529 -12.247 -10.872 1.00 98.25 84 CYS A C 1
ATOM 675 O O . CYS A 1 84 ? -2.238 -12.431 -9.686 1.00 98.25 84 CYS A O 1
ATOM 677 N N . GLU A 1 85 ? -2.884 -13.286 -11.628 1.00 98.06 85 GLU A N 1
ATOM 678 C CA . GLU A 1 85 ? -2.937 -14.678 -11.170 1.00 98.06 85 GLU A CA 1
ATOM 679 C C . GLU A 1 85 ? -1.570 -15.202 -10.714 1.00 98.06 85 GLU A C 1
ATOM 681 O O . GLU A 1 85 ? -1.520 -15.980 -9.764 1.00 98.06 85 GLU A O 1
ATOM 686 N N . GLY A 1 86 ? -0.469 -14.704 -11.285 1.00 97.44 86 GLY A N 1
ATOM 687 C CA . GLY A 1 86 ? 0.895 -15.040 -10.861 1.00 97.44 86 GLY A CA 1
ATOM 688 C C . GLY A 1 86 ? 1.415 -14.256 -9.649 1.00 97.44 86 GLY A C 1
ATOM 689 O O . GLY A 1 86 ? 2.427 -14.637 -9.068 1.00 97.44 86 GLY A O 1
ATOM 690 N N . PHE A 1 87 ? 0.745 -13.173 -9.239 1.00 97.50 87 PHE A N 1
ATOM 691 C CA . PHE A 1 87 ? 1.213 -12.338 -8.130 1.00 97.50 87 PHE A CA 1
ATOM 692 C C . PHE A 1 87 ? 1.083 -13.046 -6.776 1.00 97.50 87 PHE A C 1
ATOM 694 O O . PHE A 1 87 ? 0.057 -13.664 -6.489 1.00 97.50 87 PHE A O 1
ATOM 701 N N . PHE A 1 88 ? 2.080 -12.884 -5.910 1.00 95.88 88 PHE A N 1
ATOM 702 C CA . PHE A 1 88 ? 2.010 -13.223 -4.491 1.00 95.88 88 PHE A CA 1
ATOM 703 C C . PHE A 1 88 ? 2.663 -12.105 -3.684 1.00 95.88 88 PHE A C 1
ATOM 705 O O . PHE A 1 88 ? 3.697 -11.591 -4.117 1.00 95.88 88 PHE A O 1
ATOM 712 N N . PRO A 1 89 ? 2.101 -11.745 -2.518 1.00 94.56 89 PRO A N 1
ATOM 713 C CA . PRO A 1 89 ? 2.713 -10.737 -1.677 1.00 94.56 89 PRO A CA 1
ATOM 714 C C . PRO A 1 89 ? 4.068 -11.228 -1.159 1.00 94.56 89 PRO A C 1
ATOM 716 O O . PRO A 1 89 ? 4.282 -12.432 -0.971 1.00 94.56 89 PRO A O 1
ATOM 719 N N . LYS A 1 90 ? 4.989 -10.307 -0.869 1.00 91.69 90 LYS A N 1
ATOM 720 C CA . LYS A 1 90 ? 6.372 -10.661 -0.494 1.00 91.69 90 LYS A CA 1
ATOM 721 C C . LYS A 1 90 ? 6.482 -11.463 0.806 1.00 91.69 90 LYS A C 1
ATOM 723 O O . LYS A 1 90 ? 7.500 -12.107 1.067 1.00 91.69 90 LYS A O 1
ATOM 728 N N . LYS A 1 91 ? 5.453 -11.415 1.653 1.00 93.81 91 LYS A N 1
ATOM 729 C CA . LYS A 1 91 ? 5.376 -12.154 2.917 1.00 93.81 91 LYS A CA 1
ATOM 730 C C . LYS A 1 91 ? 4.201 -13.125 2.883 1.00 93.81 91 LYS A C 1
ATOM 732 O O . LYS A 1 91 ? 3.077 -12.724 2.613 1.00 93.81 91 LYS A O 1
ATOM 737 N N . TRP A 1 92 ? 4.455 -14.382 3.244 1.00 94.50 92 TRP A N 1
ATOM 738 C CA . TRP A 1 92 ? 3.481 -15.480 3.166 1.00 94.50 92 TRP A CA 1
ATOM 739 C C . TRP A 1 92 ? 2.219 -15.285 4.026 1.00 94.50 92 TRP A C 1
ATOM 741 O O . TRP A 1 92 ? 1.179 -15.851 3.711 1.00 94.50 92 TRP A O 1
ATOM 751 N N . TYR A 1 93 ? 2.300 -14.502 5.108 1.00 95.88 93 TYR A N 1
ATOM 752 C CA . TYR A 1 93 ? 1.159 -14.205 5.985 1.00 95.88 93 TYR A CA 1
ATOM 753 C C . TYR A 1 93 ? 0.321 -13.012 5.506 1.00 95.88 93 TYR A C 1
ATOM 755 O O . TYR A 1 93 ? -0.695 -12.696 6.126 1.00 95.88 93 TYR A O 1
ATOM 763 N N . LYS A 1 94 ? 0.741 -12.313 4.444 1.00 97.06 94 LYS A N 1
ATOM 764 C CA . LYS A 1 94 ? -0.045 -11.236 3.837 1.00 97.06 94 LYS A CA 1
ATOM 765 C C . LYS A 1 94 ? -1.016 -11.838 2.814 1.00 97.06 94 LYS A C 1
ATOM 767 O O . LYS A 1 94 ? -0.648 -12.779 2.111 1.00 97.06 94 LYS A O 1
ATOM 772 N N . PRO A 1 95 ? -2.255 -11.329 2.714 1.00 97.75 95 PRO A N 1
ATOM 773 C CA . PRO A 1 95 ? -3.200 -11.805 1.715 1.00 97.75 95 PRO A CA 1
ATOM 774 C C . PRO A 1 95 ? -2.794 -11.341 0.312 1.00 97.75 95 PRO A C 1
ATOM 776 O O . PRO A 1 95 ? -2.265 -10.246 0.131 1.00 97.75 95 PRO A O 1
ATOM 779 N N . LYS A 1 96 ? -3.100 -12.158 -0.698 1.00 98.00 96 LYS A N 1
ATOM 780 C CA . LYS A 1 96 ? -2.980 -11.768 -2.105 1.00 98.00 96 LYS A CA 1
ATOM 781 C C . LYS A 1 96 ? -4.108 -10.803 -2.471 1.00 98.00 96 LYS A C 1
ATOM 783 O O . LYS A 1 96 ? -5.277 -11.138 -2.302 1.00 98.00 96 LYS A O 1
ATOM 788 N N . MET A 1 97 ? -3.759 -9.632 -3.001 1.00 98.25 97 MET A N 1
ATOM 789 C CA . MET A 1 97 ? -4.717 -8.581 -3.354 1.00 98.25 97 MET A CA 1
ATOM 790 C C . MET A 1 97 ? -4.416 -7.996 -4.739 1.00 98.25 97 MET A C 1
ATOM 792 O O . MET A 1 97 ? -3.258 -7.758 -5.086 1.00 98.25 97 MET A O 1
ATOM 796 N N . TRP A 1 98 ? -5.475 -7.754 -5.512 1.00 98.44 98 TRP A N 1
ATOM 797 C CA . TRP A 1 98 ? -5.437 -7.126 -6.833 1.00 98.44 98 TRP A CA 1
ATOM 798 C C . TRP A 1 98 ? -6.227 -5.819 -6.761 1.00 98.44 98 TRP A C 1
ATOM 800 O O . TRP A 1 98 ? -7.444 -5.840 -6.597 1.00 98.44 98 TRP A O 1
ATOM 810 N N . THR A 1 99 ? -5.519 -4.692 -6.794 1.00 98.69 99 THR A N 1
ATOM 811 C CA . THR A 1 99 ? -6.078 -3.351 -6.573 1.00 98.69 99 THR A CA 1
ATOM 812 C C . THR A 1 99 ? -6.686 -2.745 -7.831 1.00 98.69 99 THR A C 1
ATOM 814 O O . THR A 1 99 ? -7.712 -2.079 -7.740 1.00 98.69 99 THR A O 1
ATOM 817 N N . GLU A 1 100 ? -6.117 -3.020 -9.005 1.00 98.69 100 GLU A N 1
ATOM 818 C CA . GLU A 1 100 ? -6.625 -2.500 -10.278 1.00 98.69 100 GLU A CA 1
ATOM 819 C C . GLU A 1 100 ? -6.759 -3.603 -11.324 1.00 98.69 100 GLU A C 1
ATOM 821 O O . GLU A 1 100 ? -5.781 -3.968 -11.981 1.00 98.69 100 GLU A O 1
ATOM 826 N N . VAL A 1 101 ? -7.981 -4.116 -11.483 1.00 98.56 101 VAL A N 1
ATOM 827 C CA . VAL A 1 101 ? -8.376 -4.975 -12.606 1.00 98.56 101 VAL A CA 1
ATOM 828 C C . VAL A 1 101 ? -8.666 -4.067 -13.792 1.00 98.56 101 VAL A C 1
ATOM 830 O O . VAL A 1 101 ? -9.719 -3.430 -13.843 1.00 98.56 101 VAL A O 1
ATOM 833 N N . TRP A 1 102 ? -7.731 -3.963 -14.728 1.00 98.31 102 TRP A N 1
ATOM 834 C CA . TRP A 1 102 ? -7.916 -3.094 -15.886 1.00 98.31 102 TRP A CA 1
ATOM 835 C C . TRP A 1 102 ? -9.018 -3.648 -16.797 1.00 98.31 102 TRP A C 1
ATOM 837 O O . TRP A 1 102 ? -8.893 -4.727 -17.371 1.00 98.31 102 TRP A O 1
ATOM 847 N N . THR A 1 103 ? -10.118 -2.904 -16.914 1.00 97.94 103 THR A N 1
ATOM 848 C CA . THR A 1 103 ? -11.311 -3.276 -17.699 1.00 97.94 103 THR A CA 1
ATOM 849 C C . THR A 1 103 ? -11.291 -2.725 -19.127 1.00 97.94 103 THR A C 1
ATOM 851 O O . THR A 1 103 ? -12.194 -3.006 -19.912 1.00 97.94 103 THR A O 1
ATOM 854 N N . GLY A 1 104 ? -10.262 -1.948 -19.465 1.00 96.38 104 GLY A N 1
ATOM 855 C CA . GLY A 1 104 ? -10.073 -1.261 -20.736 1.00 96.38 104 GLY A CA 1
ATOM 856 C C . GLY A 1 104 ? -8.782 -0.441 -20.715 1.00 96.38 104 GLY A C 1
ATOM 857 O O . GLY A 1 104 ? -7.915 -0.690 -19.872 1.00 96.38 104 GLY A O 1
ATOM 858 N N . TRP A 1 105 ? -8.673 0.523 -21.632 1.00 94.12 105 TRP A N 1
ATOM 859 C CA . TRP A 1 105 ? -7.575 1.489 -21.710 1.00 94.12 105 TRP A CA 1
ATOM 860 C C . TRP A 1 105 ? -8.087 2.859 -22.156 1.00 94.12 105 TRP A C 1
ATOM 862 O O . TRP A 1 105 ? -8.954 2.876 -23.061 1.00 94.12 105 TRP A O 1
#

Secondary structure (DSSP, 8-state):
-HHHHHHHHHHHHHTT-STTSS---EE-SSS-HHHHHHH-HHHHHHHHHHHHHHHHT--SS-EEEET-SSPPTTPEEEEEES--TT---SSTTSPP-EEEE----

Sequence (105 aa):
MQRFTERIVNMMKSNSLFQRGPIIMSQIENEYGPIEWEIGAPGKSYTKWFSSMTVCLKTGVPWIICKQEDVPDPIIDTCNGFYCEGFFPKKWYKPKMWTEVW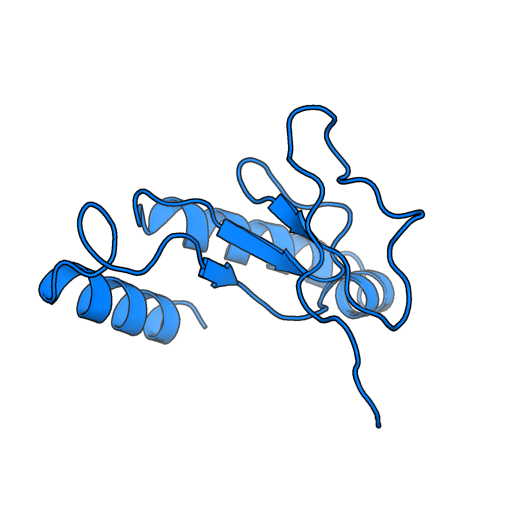TGW

InterPro domains:
  IPR001944 Glycoside hydrolase, family 35 [PR00742] (18-33)
  IPR001944 Glycoside hydrolase, family 35 [PR00742] (97-105)
  IPR001944 Glycoside hydrolase, family 35 [PTHR23421] (1-105)
  IPR017853 Glycoside hydrolase superfamily [SSF51445] (2-105)
  IPR031330 Glycoside hydrolase 35, catalytic domain [PF01301] (1-105)

Radius of gyration: 14.38 Å; chains: 1; bounding box: 36×32×35 Å

Organism: NCBI:txid360622